Protein AF-A0AAN4Z5W0-F1 (afdb_monomer_lite)

Secondary structure (DSSP, 8-state):
--TTS-SSTHHHHHHPPP-HHHHHHHHHHHHTTHHHHHHHHHTTTSHHHHHHHHHHHHHHHHHIIIIIIHHHHHHHT--TTTSHHHHHHHHHHHHHHHHH-

Radius of gyration: 17.05 Å; chains: 1; bounding box: 40×27×46 Å

Structure (mmCIF, N/CA/C/O backbone):
data_AF-A0AAN4Z5W0-F1
#
_entry.id   AF-A0AAN4Z5W0-F1
#
loop_
_atom_site.group_PDB
_atom_site.id
_atom_site.type_symbol
_atom_site.label_atom_id
_atom_site.label_alt_id
_atom_site.label_comp_id
_atom_site.label_asym_id
_atom_site.label_entity_id
_atom_site.label_seq_id
_atom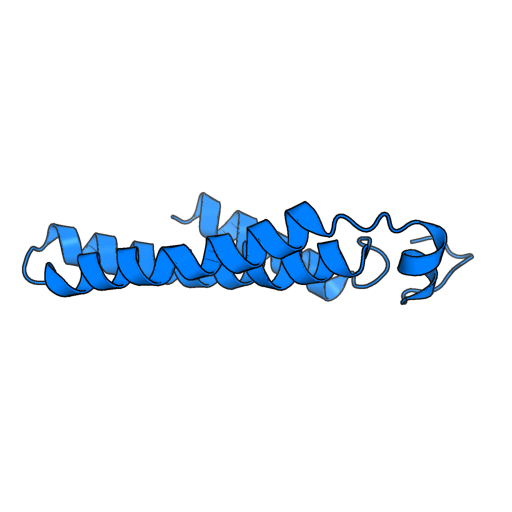_site.pdbx_PDB_ins_code
_atom_site.Cartn_x
_atom_site.Cartn_y
_atom_site.Cartn_z
_atom_site.occupancy
_atom_site.B_iso_or_equiv
_atom_site.auth_seq_id
_atom_site.auth_comp_id
_atom_site.auth_asym_id
_atom_site.auth_atom_id
_atom_site.pdbx_PDB_model_num
ATOM 1 N N . CYS A 1 1 ? 17.066 9.607 -11.902 1.00 70.44 1 CYS A N 1
ATOM 2 C CA . CYS A 1 1 ? 16.968 9.035 -13.262 1.00 70.44 1 CYS A CA 1
ATOM 3 C C . CYS A 1 1 ? 17.980 9.739 -14.151 1.00 70.44 1 CYS A C 1
ATOM 5 O O . CYS A 1 1 ? 18.236 10.915 -13.916 1.00 70.44 1 CYS A O 1
ATOM 7 N N . SER A 1 2 ? 18.630 9.020 -15.069 1.00 76.00 2 SER A N 1
ATOM 8 C CA . SER A 1 2 ? 19.710 9.578 -15.901 1.00 76.00 2 SER A CA 1
ATOM 9 C C . SER A 1 2 ? 19.158 10.440 -17.037 1.00 76.00 2 SER A C 1
ATOM 11 O O . SER A 1 2 ? 18.127 10.101 -17.605 1.00 76.00 2 SER A O 1
ATOM 13 N N . SER A 1 3 ? 19.887 11.490 -17.428 1.00 73.62 3 SER A N 1
ATOM 14 C CA . SER A 1 3 ? 19.600 12.283 -18.639 1.00 73.62 3 SER A CA 1
ATOM 15 C C . SER A 1 3 ? 19.572 11.421 -19.918 1.00 73.62 3 SER A C 1
ATOM 17 O O . SER A 1 3 ? 18.929 11.766 -20.901 1.00 73.62 3 SER A O 1
ATOM 19 N N . VAL A 1 4 ? 20.235 10.257 -19.888 1.00 77.19 4 VAL A N 1
ATOM 20 C CA . VAL A 1 4 ? 20.374 9.338 -21.030 1.00 77.19 4 VAL A CA 1
ATOM 21 C C . VAL A 1 4 ? 19.145 8.436 -21.233 1.00 77.19 4 VAL A C 1
ATOM 23 O O . VAL A 1 4 ? 18.940 7.939 -22.335 1.00 77.19 4 VAL A O 1
ATOM 26 N N . ARG A 1 5 ? 18.317 8.205 -20.203 1.00 73.50 5 ARG A N 1
ATOM 27 C CA . ARG A 1 5 ? 17.118 7.350 -20.297 1.00 73.50 5 ARG A CA 1
ATOM 28 C C . ARG A 1 5 ? 15.914 8.034 -19.637 1.00 73.50 5 ARG A C 1
ATOM 30 O O . ARG A 1 5 ? 15.958 8.252 -18.421 1.00 73.50 5 ARG A O 1
ATOM 37 N N . PRO A 1 6 ? 14.842 8.350 -20.390 1.00 78.00 6 PRO A N 1
ATOM 38 C CA . PRO A 1 6 ? 13.652 8.990 -19.836 1.00 78.00 6 PRO A CA 1
ATOM 39 C C . PRO A 1 6 ? 12.910 8.064 -18.860 1.00 78.00 6 PRO A C 1
ATOM 41 O O . PRO A 1 6 ? 13.199 6.874 -18.752 1.00 78.00 6 PRO A O 1
ATOM 44 N N . ILE A 1 7 ? 11.973 8.635 -18.107 1.00 80.69 7 ILE A N 1
ATOM 45 C CA . ILE A 1 7 ? 11.123 7.917 -17.148 1.00 80.69 7 ILE A CA 1
ATOM 46 C C . ILE A 1 7 ? 10.224 6.944 -17.923 1.00 80.69 7 ILE A C 1
ATOM 48 O O . ILE A 1 7 ? 9.597 7.351 -18.901 1.00 80.69 7 ILE A O 1
ATOM 52 N N . GLY A 1 8 ? 10.145 5.683 -17.491 1.00 79.00 8 GLY A N 1
ATOM 53 C CA . GLY A 1 8 ? 9.297 4.677 -18.137 1.00 79.00 8 GLY A CA 1
ATOM 54 C C . GLY A 1 8 ? 9.757 3.235 -17.921 1.00 79.00 8 GLY A C 1
ATOM 55 O O . GLY A 1 8 ? 10.729 2.977 -17.209 1.00 79.00 8 GLY A O 1
ATOM 56 N N . ALA A 1 9 ? 9.065 2.298 -18.577 1.00 77.88 9 ALA A N 1
ATOM 57 C CA . ALA A 1 9 ? 9.282 0.850 -18.458 1.00 77.88 9 ALA A CA 1
ATOM 58 C C . ALA A 1 9 ? 10.689 0.384 -18.889 1.00 77.88 9 ALA A C 1
ATOM 60 O O . ALA A 1 9 ? 11.149 -0.674 -18.473 1.00 77.88 9 ALA A O 1
ATOM 61 N N . GLU A 1 10 ? 11.408 1.206 -19.658 1.00 78.81 10 GLU A N 1
ATOM 62 C CA . GLU A 1 10 ? 12.814 1.018 -20.047 1.00 78.81 10 GLU A CA 1
ATOM 63 C C . GLU A 1 10 ? 13.722 0.716 -18.837 1.00 78.81 10 GLU A C 1
ATOM 65 O O . GLU A 1 10 ? 14.651 -0.090 -18.918 1.00 78.81 10 GLU A O 1
ATOM 70 N N . TRP A 1 11 ? 13.451 1.357 -17.693 1.00 78.25 11 TRP A N 1
ATOM 71 C CA . TRP A 1 11 ? 14.202 1.153 -16.452 1.00 78.25 11 TRP A CA 1
ATOM 72 C C . TRP A 1 11 ? 13.881 -0.180 -15.781 1.00 78.25 11 TRP A C 1
ATOM 74 O O . TRP A 1 11 ? 14.776 -0.809 -15.214 1.00 78.25 11 TRP A O 1
ATOM 84 N N . THR A 1 12 ? 12.633 -0.632 -15.888 1.00 78.69 12 THR A N 1
ATOM 85 C CA . THR A 1 12 ? 12.208 -1.946 -15.404 1.00 78.69 12 THR A CA 1
ATOM 86 C C . THR A 1 12 ? 12.962 -3.042 -16.157 1.00 78.69 12 THR A C 1
ATOM 88 O O . THR A 1 12 ? 13.575 -3.900 -15.536 1.00 78.69 12 THR A O 1
ATOM 91 N N . THR A 1 13 ? 13.045 -2.962 -17.486 1.00 77.00 13 THR A N 1
ATOM 92 C CA . THR A 1 13 ? 13.733 -3.982 -18.298 1.00 77.00 13 THR A CA 1
ATOM 93 C C . THR A 1 13 ? 15.256 -3.948 -18.145 1.00 77.00 13 THR A C 1
ATOM 95 O O . THR A 1 13 ? 15.912 -4.982 -18.228 1.00 77.00 13 THR A O 1
ATOM 98 N N . ALA A 1 14 ? 15.844 -2.765 -17.942 1.00 76.19 14 ALA A N 1
ATOM 99 C CA . ALA A 1 14 ? 17.298 -2.610 -17.875 1.00 76.19 14 ALA A CA 1
ATOM 100 C C . ALA A 1 14 ? 17.904 -2.893 -16.490 1.00 76.19 14 ALA A C 1
ATOM 102 O O . ALA A 1 14 ? 19.093 -3.198 -16.408 1.00 76.19 14 ALA A O 1
ATOM 103 N N . THR A 1 15 ? 17.137 -2.708 -15.411 1.00 78.44 15 THR A N 1
ATOM 104 C CA . THR A 1 15 ? 17.650 -2.756 -14.026 1.00 78.44 15 THR A CA 1
ATOM 105 C C . THR A 1 15 ? 16.724 -3.442 -13.023 1.00 78.44 15 THR A C 1
ATOM 107 O O . THR A 1 15 ? 17.110 -3.594 -11.868 1.00 78.44 15 THR A O 1
ATOM 110 N N . GLY A 1 16 ? 15.512 -3.824 -13.425 1.00 75.62 16 GLY A N 1
ATOM 111 C CA . GLY A 1 16 ? 14.547 -4.462 -12.541 1.00 75.62 16 GLY A CA 1
ATOM 112 C C . GLY A 1 16 ? 14.885 -5.924 -12.282 1.00 75.62 16 GLY A C 1
ATOM 113 O O . GLY A 1 16 ? 14.983 -6.714 -13.218 1.00 75.62 16 GLY A O 1
ATOM 114 N N . GLU A 1 17 ? 15.010 -6.295 -11.008 1.00 78.62 17 GLU A N 1
ATOM 115 C CA . GLU A 1 17 ? 14.944 -7.695 -10.589 1.00 78.62 17 GLU A CA 1
ATOM 116 C C . GLU A 1 17 ? 13.527 -8.028 -10.126 1.00 78.62 17 GLU A C 1
ATOM 118 O O . GLU A 1 17 ? 12.945 -7.350 -9.276 1.00 78.62 17 GLU A O 1
ATOM 123 N N . GLN A 1 18 ? 12.959 -9.084 -10.709 1.00 80.31 18 GLN A N 1
ATOM 124 C CA . GLN A 1 18 ? 11.616 -9.536 -10.377 1.00 80.31 18 GLN A CA 1
ATOM 125 C C . GLN A 1 18 ? 11.652 -10.419 -9.134 1.00 80.31 18 GLN A C 1
ATOM 127 O O . GLN A 1 18 ? 12.187 -11.529 -9.143 1.00 80.31 18 GLN A O 1
ATOM 132 N N . HIS A 1 19 ? 11.000 -9.964 -8.070 1.00 80.75 19 HIS A N 1
ATOM 133 C CA . HIS A 1 19 ? 10.888 -10.714 -6.824 1.00 80.75 19 HIS A CA 1
ATOM 134 C C . HIS A 1 19 ? 9.469 -11.262 -6.664 1.00 80.75 19 HIS A C 1
ATOM 136 O O . HIS A 1 19 ? 8.698 -10.847 -5.800 1.00 80.75 19 HIS A O 1
ATOM 142 N N . LEU A 1 20 ? 9.142 -12.241 -7.510 1.00 82.69 20 LEU A N 1
ATOM 143 C CA . LEU A 1 20 ? 7.805 -12.834 -7.637 1.00 82.69 20 LEU A CA 1
ATOM 144 C C . LEU A 1 20 ? 7.278 -13.407 -6.313 1.00 82.69 20 LEU A C 1
ATOM 146 O O . LEU A 1 20 ? 6.147 -13.123 -5.928 1.00 82.69 20 LEU A O 1
ATOM 150 N N . ILE A 1 21 ? 8.100 -14.180 -5.592 1.00 85.56 21 ILE A N 1
ATOM 151 C CA . ILE A 1 21 ? 7.699 -14.824 -4.328 1.00 85.56 21 ILE A CA 1
ATOM 152 C C . ILE A 1 21 ? 7.301 -13.769 -3.294 1.00 85.56 21 ILE A C 1
ATOM 154 O O . ILE A 1 21 ? 6.247 -13.878 -2.671 1.00 85.56 21 ILE A O 1
ATOM 158 N N . TYR A 1 22 ? 8.128 -12.734 -3.146 1.00 83.56 22 TYR A N 1
ATOM 159 C CA . TYR A 1 22 ? 7.869 -11.645 -2.215 1.00 83.56 22 TYR A CA 1
ATOM 160 C C . TYR A 1 22 ? 6.644 -10.831 -2.639 1.00 83.56 22 TYR A C 1
ATOM 162 O O . TYR A 1 22 ? 5.801 -10.548 -1.798 1.00 83.56 22 TYR A O 1
ATOM 170 N N . GLY A 1 23 ? 6.478 -10.547 -3.934 1.00 84.25 23 GLY A N 1
ATOM 171 C CA . GLY A 1 23 ? 5.315 -9.824 -4.450 1.00 84.25 23 GLY A CA 1
ATOM 172 C C . GLY A 1 23 ? 3.992 -10.550 -4.185 1.00 84.25 23 GLY A C 1
ATOM 173 O O . GLY A 1 23 ? 3.058 -9.960 -3.642 1.00 84.25 23 GLY A O 1
ATOM 174 N N . TYR A 1 24 ? 3.921 -11.854 -4.476 1.00 85.25 24 TYR A N 1
ATOM 175 C CA . TYR A 1 24 ? 2.737 -12.656 -4.153 1.00 85.25 24 TYR A CA 1
ATOM 176 C C . TYR A 1 24 ? 2.513 -12.765 -2.642 1.00 85.25 24 TYR A C 1
ATOM 178 O O . TYR A 1 24 ? 1.384 -12.587 -2.184 1.00 85.25 24 TYR A O 1
ATOM 186 N N . ALA A 1 25 ? 3.564 -13.008 -1.854 1.00 85.88 25 ALA A N 1
ATOM 187 C CA . ALA A 1 25 ? 3.455 -13.073 -0.398 1.00 85.88 25 ALA A CA 1
ATOM 188 C C . ALA A 1 25 ? 2.921 -11.761 0.200 1.00 85.88 25 ALA A C 1
ATOM 190 O O . ALA A 1 25 ? 2.088 -11.803 1.104 1.00 85.88 25 ALA A O 1
ATOM 191 N N . SER A 1 26 ? 3.328 -10.606 -0.333 1.00 84.50 26 SER A N 1
ATOM 192 C CA . SER A 1 26 ? 2.808 -9.302 0.081 1.00 84.50 26 SER A CA 1
ATOM 193 C C . SER A 1 26 ? 1.316 -9.148 -0.235 1.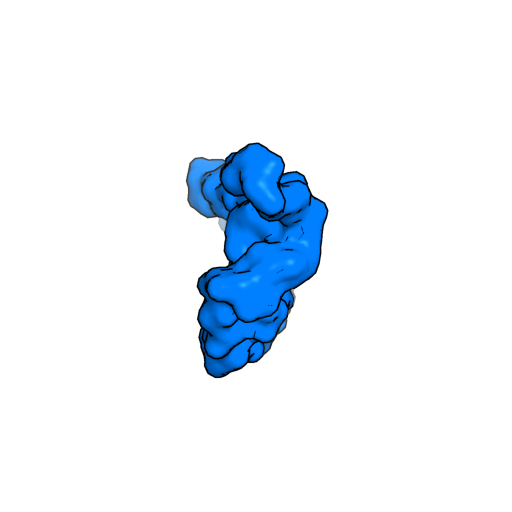00 84.50 26 SER A C 1
ATOM 195 O O . SER A 1 26 ? 0.539 -8.741 0.628 1.00 84.50 26 SER A O 1
ATOM 197 N N . ILE A 1 27 ? 0.873 -9.543 -1.429 1.00 83.75 27 ILE A N 1
ATOM 198 C CA . ILE A 1 27 ? -0.546 -9.452 -1.812 1.00 83.75 27 ILE A CA 1
ATOM 199 C C . ILE A 1 27 ? -1.417 -10.365 -0.933 1.00 83.75 27 ILE A C 1
ATOM 201 O O . ILE A 1 27 ? -2.439 -9.927 -0.400 1.00 83.75 27 ILE A O 1
ATOM 205 N N . PHE A 1 28 ? -1.006 -11.620 -0.732 1.00 84.56 28 PHE A N 1
ATOM 206 C CA . PHE A 1 28 ? -1.745 -12.568 0.110 1.00 84.56 28 PHE A CA 1
ATOM 207 C C . PHE A 1 28 ? -1.698 -12.199 1.599 1.00 84.56 28 PHE A C 1
ATOM 209 O O . PHE A 1 28 ? -2.705 -12.338 2.294 1.00 84.56 28 PHE A O 1
ATOM 216 N N . GLY A 1 29 ? -0.567 -11.683 2.084 1.00 80.62 29 GLY A N 1
ATOM 217 C CA . GLY A 1 29 ? -0.412 -11.215 3.461 1.00 80.62 29 GLY A CA 1
ATOM 218 C C . GLY A 1 29 ? -1.347 -10.053 3.797 1.00 80.62 29 GLY A C 1
ATOM 219 O O . GLY A 1 29 ? -1.966 -10.058 4.859 1.00 80.62 29 GLY A O 1
ATOM 220 N N . GLY A 1 30 ? -1.540 -9.107 2.870 1.00 81.31 30 GLY A N 1
ATOM 221 C CA . GLY A 1 30 ? 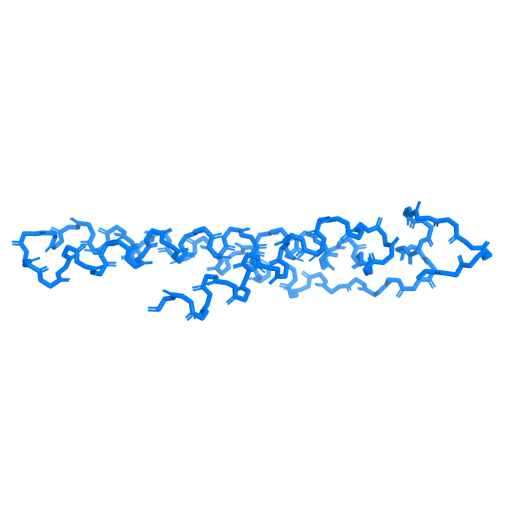-2.469 -7.991 3.070 1.00 81.31 30 GLY A CA 1
ATOM 222 C C . GLY A 1 30 ? -3.933 -8.427 3.214 1.00 81.31 30 GLY A C 1
ATOM 223 O O . GLY A 1 30 ? -4.675 -7.871 4.023 1.00 81.31 30 GLY A O 1
ATOM 224 N N . LEU A 1 31 ? -4.351 -9.474 2.496 1.00 79.62 31 LEU A N 1
ATOM 225 C CA . LEU A 1 31 ? -5.712 -10.026 2.582 1.00 79.62 31 LEU A CA 1
ATOM 226 C C . LEU A 1 31 ? -5.993 -10.709 3.928 1.00 79.62 31 LEU A C 1
ATOM 228 O O . LEU A 1 31 ? -7.130 -10.693 4.403 1.00 79.62 31 LEU A O 1
ATOM 232 N N . ALA A 1 32 ? -4.964 -11.260 4.574 1.00 81.12 32 ALA A N 1
ATOM 233 C CA . ALA A 1 32 ? -5.085 -11.880 5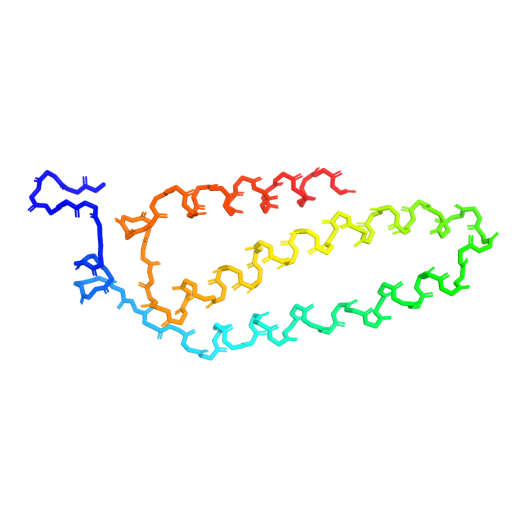.891 1.00 81.12 32 ALA A CA 1
ATOM 234 C C . ALA A 1 32 ? -5.418 -10.873 7.009 1.00 81.12 32 ALA A C 1
ATOM 236 O O . ALA A 1 32 ? -5.797 -11.286 8.103 1.00 81.12 32 ALA A O 1
ATOM 237 N N . TYR A 1 33 ? -5.345 -9.565 6.745 1.00 82.56 33 TYR A N 1
ATOM 238 C CA . TYR A 1 33 ? -5.726 -8.529 7.708 1.00 82.56 33 TYR A CA 1
ATOM 239 C C . TYR A 1 33 ? -7.249 -8.329 7.818 1.00 82.56 33 TYR A C 1
ATOM 241 O O . TYR A 1 33 ? -7.756 -7.918 8.861 1.00 82.56 33 TYR A O 1
ATOM 249 N N . ILE A 1 34 ? -8.012 -8.678 6.775 1.00 82.75 34 ILE A N 1
ATOM 250 C CA . ILE A 1 34 ? -9.482 -8.571 6.745 1.00 82.75 34 ILE A CA 1
ATOM 251 C C . ILE A 1 34 ? -10.157 -9.266 7.950 1.00 82.75 34 ILE A C 1
ATOM 253 O O . ILE A 1 34 ? -10.988 -8.626 8.606 1.00 82.75 34 ILE A O 1
ATOM 257 N N . PRO A 1 35 ? -9.826 -10.527 8.309 1.00 85.38 35 PRO A N 1
ATOM 258 C CA . PRO A 1 35 ? -10.417 -11.173 9.482 1.00 85.38 35 PRO A CA 1
ATOM 259 C C . PRO A 1 35 ? -10.068 -10.479 10.809 1.00 85.38 35 PRO A C 1
ATOM 261 O O . PRO A 1 35 ? -10.900 -10.478 11.716 1.00 85.38 35 PRO A O 1
ATOM 264 N N . CYS A 1 36 ? -8.899 -9.838 10.927 1.00 83.12 36 CYS A N 1
ATOM 265 C CA . CYS A 1 36 ? -8.514 -9.092 12.132 1.00 83.12 36 CYS A CA 1
ATOM 266 C C . CYS A 1 36 ? -9.425 -7.879 12.356 1.00 83.12 36 CYS A C 1
ATOM 268 O O . CYS A 1 36 ? -9.931 -7.662 13.459 1.00 83.12 36 CYS A O 1
ATOM 270 N N . VAL A 1 37 ? -9.711 -7.126 11.292 1.00 85.19 37 VAL A N 1
ATOM 271 C CA . VAL A 1 37 ? -10.626 -5.975 11.347 1.00 85.19 37 VAL A CA 1
ATOM 272 C C . VAL A 1 37 ? -12.045 -6.428 11.669 1.00 85.19 37 VAL A C 1
ATOM 274 O O . VAL A 1 37 ? -12.733 -5.801 12.476 1.00 85.19 37 VAL A O 1
ATOM 277 N N . TYR A 1 38 ? -12.477 -7.548 11.083 1.00 88.75 38 TYR A N 1
ATOM 278 C CA . TYR A 1 38 ? -13.787 -8.128 11.362 1.00 88.75 38 TYR A CA 1
ATOM 279 C C . TYR A 1 38 ? -13.945 -8.522 12.839 1.00 88.75 38 TYR A C 1
ATOM 281 O O . TYR A 1 38 ? -14.971 -8.220 13.452 1.00 88.75 38 TYR A O 1
ATOM 289 N N . ALA A 1 39 ? -12.915 -9.120 13.443 1.00 86.81 39 ALA A N 1
ATOM 290 C CA . ALA A 1 39 ? -12.911 -9.448 14.868 1.00 86.81 39 ALA A CA 1
ATOM 291 C C . ALA A 1 39 ? -13.014 -8.189 15.751 1.00 86.81 39 ALA A C 1
ATOM 293 O O . ALA A 1 39 ? -13.844 -8.141 16.661 1.00 86.81 39 ALA A O 1
ATOM 294 N N . CYS A 1 40 ? -12.253 -7.134 15.438 1.00 84.56 40 CYS A N 1
ATOM 295 C CA . CYS A 1 40 ? -12.354 -5.841 16.126 1.00 84.56 40 CYS A CA 1
ATOM 296 C C . CYS A 1 40 ? -13.739 -5.194 15.978 1.00 84.56 40 CYS A C 1
ATOM 298 O O . CYS A 1 40 ? -14.247 -4.578 16.918 1.00 84.56 40 CYS A O 1
ATOM 300 N N . PHE A 1 41 ? -14.379 -5.348 14.817 1.00 84.56 41 PHE A N 1
ATOM 301 C CA . PHE A 1 41 ? -15.721 -4.822 14.573 1.00 84.56 41 PHE A CA 1
ATOM 302 C C . PHE A 1 41 ? -16.786 -5.513 15.429 1.00 84.56 41 PHE A C 1
ATOM 304 O O . PHE A 1 41 ? -17.733 -4.863 15.885 1.00 84.56 41 PHE A O 1
ATOM 311 N N . LEU A 1 42 ? -16.623 -6.809 15.694 1.00 87.19 42 LEU A N 1
ATOM 312 C CA . LEU A 1 42 ? -17.559 -7.578 16.509 1.00 87.19 42 LEU A CA 1
ATOM 313 C C . LEU A 1 42 ? -17.580 -7.099 17.973 1.00 87.19 42 LEU A C 1
ATOM 315 O O . LEU A 1 42 ? -18.653 -6.977 18.569 1.00 87.19 42 LEU A O 1
ATOM 319 N N . GLU A 1 43 ? -16.422 -6.730 18.523 1.00 85.75 43 GLU A N 1
ATOM 320 C CA . GLU A 1 43 ? -16.261 -6.308 19.926 1.00 85.75 43 GLU A CA 1
ATOM 321 C C . GLU A 1 43 ? -16.396 -4.779 20.133 1.00 85.75 43 GLU A C 1
ATOM 323 O O . GLU A 1 43 ? -16.141 -4.238 21.213 1.00 85.75 43 GLU A O 1
ATOM 328 N N . ARG A 1 44 ? -16.902 -4.047 19.128 1.00 81.81 44 ARG A N 1
ATOM 329 C CA . ARG A 1 44 ? -17.060 -2.572 19.125 1.00 81.81 44 ARG A CA 1
ATOM 330 C C . ARG A 1 44 ? 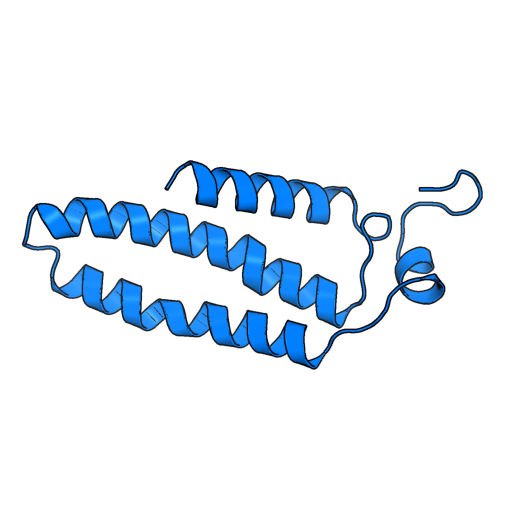-17.841 -1.965 20.300 1.00 81.81 44 ARG A C 1
ATOM 332 O O . ARG A 1 44 ? -17.869 -0.745 20.452 1.00 81.81 44 ARG A O 1
ATOM 339 N N . ARG A 1 45 ? -18.535 -2.782 21.103 1.00 81.19 45 ARG A N 1
ATOM 340 C CA . ARG A 1 45 ? -19.318 -2.321 22.264 1.00 81.19 45 ARG A CA 1
ATOM 341 C C . ARG A 1 45 ? -18.439 -1.819 23.410 1.00 81.19 45 ARG A C 1
ATOM 343 O O . ARG A 1 45 ? -18.924 -1.069 24.253 1.00 81.19 45 ARG A O 1
ATOM 350 N N . LYS A 1 46 ? -17.167 -2.218 23.466 1.00 86.62 46 LYS A N 1
ATOM 351 C CA . LYS A 1 46 ? -16.213 -1.738 24.473 1.00 86.62 46 LYS A CA 1
ATOM 352 C C . LYS A 1 46 ? -15.567 -0.432 24.003 1.00 86.62 46 LYS A C 1
ATOM 354 O O . LYS A 1 46 ? -15.173 -0.311 22.847 1.00 86.62 46 LYS A O 1
ATOM 359 N N . ALA A 1 47 ? -15.398 0.534 24.908 1.00 83.56 47 ALA A N 1
ATOM 360 C CA . ALA A 1 47 ? -14.801 1.833 24.576 1.00 83.56 47 ALA A CA 1
ATOM 361 C C . ALA A 1 47 ? -13.373 1.714 24.002 1.00 83.56 47 ALA A C 1
ATOM 363 O O . ALA A 1 47 ? -13.033 2.441 23.074 1.00 83.56 47 ALA A O 1
ATOM 364 N N . CYS A 1 48 ? -12.580 0.752 24.486 1.00 82.69 48 CYS A N 1
ATOM 365 C CA . CYS A 1 48 ? -11.231 0.475 23.978 1.00 82.69 48 CYS A CA 1
ATOM 366 C C . CYS A 1 48 ? -11.244 0.021 22.503 1.00 82.69 48 CYS A C 1
ATOM 368 O O . CYS A 1 48 ? -10.483 0.527 21.680 1.00 82.69 48 CYS A O 1
ATOM 370 N N . TYR A 1 49 ? -12.202 -0.838 22.133 1.00 83.94 49 TYR A N 1
ATOM 371 C CA . TYR A 1 49 ? -12.345 -1.331 20.760 1.00 83.94 49 TYR A CA 1
ATOM 372 C C . TYR A 1 49 ? -12.773 -0.246 19.762 1.00 83.94 49 TYR A C 1
ATOM 374 O O . TYR A 1 49 ? -12.523 -0.386 18.569 1.00 83.94 49 TYR A O 1
ATOM 382 N N . ARG A 1 50 ? -13.367 0.870 20.216 1.00 81.25 50 ARG A N 1
ATOM 383 C CA . ARG A 1 50 ? -13.672 2.008 19.328 1.00 81.25 50 ARG A CA 1
ATOM 384 C C . ARG A 1 50 ? -12.410 2.699 18.817 1.00 81.25 50 ARG A C 1
ATOM 386 O O . ARG A 1 50 ? -12.393 3.108 17.663 1.00 81.25 50 ARG A O 1
ATOM 393 N N . ILE A 1 51 ? -11.382 2.834 19.656 1.00 87.25 51 ILE A N 1
ATOM 394 C CA . ILE A 1 51 ? -10.096 3.428 19.256 1.00 87.25 51 ILE A CA 1
ATOM 395 C C . ILE A 1 51 ? -9.324 2.430 18.388 1.00 87.25 51 ILE A C 1
ATOM 397 O O . ILE A 1 51 ? -8.821 2.802 17.332 1.00 87.25 51 ILE A O 1
ATOM 401 N N . MET A 1 52 ? -9.327 1.147 18.768 1.00 86.69 52 MET A N 1
ATOM 402 C CA . MET A 1 52 ? -8.713 0.083 17.965 1.00 86.69 52 MET A CA 1
ATOM 403 C C . MET A 1 52 ? -9.330 -0.029 16.566 1.00 86.69 52 MET A C 1
ATOM 405 O O . MET A 1 52 ? -8.605 -0.251 15.610 1.00 86.69 52 MET A O 1
ATOM 409 N N . LEU A 1 53 ? -10.639 0.197 16.409 1.00 85.94 53 LEU A N 1
ATOM 410 C CA . LEU A 1 53 ? -11.284 0.225 15.091 1.00 85.94 53 LEU A CA 1
ATOM 411 C C . LEU A 1 53 ? -10.799 1.368 14.192 1.00 85.94 53 LEU A C 1
ATOM 413 O O . LEU A 1 53 ? -10.648 1.166 12.989 1.00 85.94 53 LEU A O 1
ATOM 417 N N . TRP A 1 54 ? -10.560 2.555 14.756 1.00 86.06 54 TRP A N 1
ATOM 418 C CA . TRP A 1 54 ? -9.984 3.673 14.002 1.00 86.06 54 TRP A CA 1
ATOM 419 C C . TRP A 1 54 ? -8.564 3.361 13.547 1.00 86.06 54 TRP A C 1
ATOM 421 O O . TRP A 1 54 ? -8.232 3.589 12.385 1.00 86.06 54 TRP A O 1
ATOM 431 N N . LEU A 1 55 ? -7.766 2.775 14.438 1.00 87.62 55 LEU A N 1
ATOM 432 C CA . LEU A 1 55 ? -6.414 2.330 14.126 1.00 87.62 55 LEU A CA 1
ATOM 433 C C . LEU A 1 55 ? -6.418 1.263 13.022 1.00 87.62 55 LEU A C 1
ATOM 435 O O . LEU A 1 55 ? -5.713 1.399 12.029 1.00 87.62 55 LEU A O 1
ATOM 439 N N . SER A 1 56 ? -7.299 0.264 13.126 1.00 87.00 56 SER A N 1
ATOM 440 C CA . SER A 1 56 ? -7.469 -0.777 12.107 1.00 87.00 56 SER A CA 1
ATOM 441 C C . SER A 1 56 ? -7.861 -0.224 10.733 1.00 87.00 56 SER A C 1
ATOM 443 O O . SER A 1 56 ? -7.490 -0.800 9.715 1.00 87.00 56 SER A O 1
ATOM 445 N N . PHE A 1 57 ? -8.606 0.882 10.668 1.00 84.44 57 PHE A N 1
ATOM 446 C CA . PHE A 1 57 ? -8.948 1.521 9.395 1.00 84.44 57 PHE A CA 1
ATOM 447 C C . PHE A 1 57 ? -7.735 2.203 8.745 1.00 84.44 57 PHE A C 1
ATOM 449 O O . PHE A 1 57 ? -7.535 2.077 7.537 1.00 84.44 57 PHE A O 1
ATOM 456 N N . ILE A 1 58 ? -6.909 2.885 9.545 1.00 87.75 58 ILE A N 1
ATOM 457 C CA . ILE A 1 58 ? -5.645 3.482 9.088 1.00 87.75 58 ILE A CA 1
ATOM 458 C C . ILE A 1 58 ? -4.699 2.383 8.586 1.00 87.75 58 ILE A C 1
ATOM 460 O O . ILE A 1 58 ? -4.117 2.521 7.510 1.00 87.75 58 ILE A O 1
ATOM 464 N N . ASP A 1 59 ? -4.633 1.259 9.296 1.00 87.06 59 ASP A N 1
ATOM 465 C CA . ASP A 1 59 ? -3.842 0.091 8.903 1.00 87.06 59 ASP A CA 1
ATOM 466 C C . ASP A 1 59 ? -4.306 -0.529 7.580 1.00 87.06 59 ASP A C 1
ATOM 468 O O . ASP A 1 59 ? -3.476 -0.908 6.759 1.00 87.06 59 ASP A O 1
ATOM 472 N N . ILE A 1 60 ? -5.616 -0.610 7.312 1.00 86.44 60 ILE A N 1
ATOM 473 C CA . ILE A 1 60 ? -6.113 -1.104 6.013 1.00 86.44 60 ILE A CA 1
ATOM 474 C C . ILE A 1 60 ? -5.591 -0.230 4.868 1.00 86.44 60 ILE A C 1
ATOM 476 O O . ILE A 1 60 ? -5.183 -0.753 3.830 1.00 86.44 60 ILE A O 1
ATOM 480 N N . ILE A 1 61 ? -5.591 1.093 5.050 1.00 85.44 61 ILE A N 1
ATOM 481 C CA . ILE A 1 61 ? -5.079 2.039 4.051 1.00 85.44 61 ILE A CA 1
ATOM 482 C C . ILE A 1 61 ? -3.566 1.852 3.883 1.00 85.44 61 ILE A C 1
ATOM 484 O O . ILE A 1 61 ? -3.075 1.783 2.753 1.00 85.44 61 ILE A O 1
ATOM 488 N N . ALA A 1 62 ? -2.840 1.701 4.992 1.00 86.38 62 ALA A N 1
ATOM 489 C CA . ALA A 1 62 ? -1.405 1.436 4.997 1.00 86.38 62 ALA A CA 1
ATOM 490 C C . ALA A 1 62 ? -1.065 0.147 4.236 1.00 86.38 62 ALA A C 1
ATOM 492 O O . ALA A 1 62 ? -0.232 0.151 3.330 1.00 86.38 62 ALA A O 1
ATOM 493 N N . ILE A 1 63 ? -1.753 -0.951 4.551 1.00 87.56 63 ILE A N 1
ATOM 494 C CA . ILE A 1 63 ? -1.562 -2.265 3.933 1.00 87.56 63 ILE A CA 1
ATOM 495 C C . ILE A 1 63 ? -1.926 -2.222 2.448 1.00 87.56 63 ILE A C 1
ATOM 497 O O . ILE A 1 63 ? -1.183 -2.749 1.621 1.00 87.56 63 ILE A O 1
ATOM 501 N N . ALA A 1 64 ? -3.014 -1.551 2.067 1.00 85.06 64 ALA A N 1
ATOM 502 C CA . ALA A 1 64 ? -3.380 -1.412 0.661 1.00 85.06 64 ALA A CA 1
ATOM 503 C C . ALA A 1 64 ? -2.272 -0.714 -0.147 1.00 85.06 64 ALA A C 1
ATOM 505 O O . ALA A 1 64 ? -1.912 -1.169 -1.232 1.00 85.06 64 ALA A O 1
ATOM 506 N N . CYS A 1 65 ? -1.665 0.346 0.384 1.00 84.12 65 CYS A N 1
ATOM 507 C CA . CYS A 1 65 ? -0.583 1.034 -0.315 1.00 84.12 65 CYS A CA 1
ATOM 508 C C . CYS A 1 65 ? 0.747 0.265 -0.264 1.00 84.12 65 CYS A C 1
ATOM 510 O O . CYS A 1 65 ? 1.416 0.124 -1.285 1.00 84.12 65 CYS A O 1
ATOM 512 N N . VAL A 1 66 ? 1.138 -0.255 0.898 1.00 84.31 66 VAL A N 1
ATOM 513 C CA . VAL A 1 66 ? 2.482 -0.815 1.121 1.00 84.31 66 VAL A CA 1
ATOM 514 C C . VAL A 1 66 ? 2.580 -2.293 0.769 1.00 84.31 66 VAL A C 1
ATOM 516 O O . VAL A 1 66 ? 3.664 -2.753 0.453 1.00 84.31 66 VAL A O 1
ATOM 519 N N . TRP A 1 67 ? 1.493 -3.058 0.806 1.00 84.75 67 TRP A N 1
ATOM 520 C CA . TRP A 1 67 ? 1.535 -4.496 0.522 1.00 84.75 67 TRP A CA 1
ATOM 521 C C . TRP A 1 67 ? 0.970 -4.822 -0.857 1.00 84.75 67 TRP A C 1
ATOM 523 O O . TRP A 1 67 ? 1.557 -5.628 -1.576 1.00 84.75 67 TRP A O 1
ATOM 533 N N . ILE A 1 68 ? -0.121 -4.165 -1.269 1.00 83.56 68 ILE A N 1
ATOM 534 C CA . ILE A 1 68 ? -0.733 -4.421 -2.580 1.00 83.56 68 ILE A CA 1
ATOM 535 C C . ILE A 1 68 ? 0.027 -3.668 -3.675 1.00 83.56 68 ILE A C 1
ATOM 537 O O . ILE A 1 68 ? 0.577 -4.302 -4.571 1.00 83.56 68 ILE A O 1
ATOM 541 N N . ILE A 1 69 ? 0.115 -2.333 -3.601 1.00 85.81 69 ILE A N 1
ATOM 542 C CA . ILE A 1 69 ? 0.758 -1.538 -4.667 1.00 85.81 69 ILE A CA 1
ATOM 543 C C . ILE A 1 69 ? 2.255 -1.852 -4.752 1.00 85.81 69 ILE A C 1
ATOM 545 O O . ILE A 1 69 ? 2.772 -2.089 -5.842 1.00 85.81 69 ILE A O 1
ATOM 549 N N . PHE A 1 70 ? 2.949 -1.919 -3.615 1.00 86.25 70 PHE A N 1
ATOM 550 C CA . PHE A 1 70 ? 4.355 -2.327 -3.599 1.00 86.25 70 PHE A CA 1
ATOM 551 C C . PHE A 1 70 ? 4.547 -3.767 -4.090 1.00 86.25 70 PHE A C 1
ATOM 553 O O . PHE A 1 70 ? 5.482 -4.021 -4.839 1.00 86.25 70 PHE A O 1
ATOM 560 N N . GLY A 1 71 ? 3.654 -4.695 -3.722 1.00 84.81 71 GLY A N 1
ATOM 561 C CA . GLY A 1 71 ? 3.690 -6.077 -4.201 1.00 84.81 71 GLY A CA 1
ATOM 562 C C . GLY A 1 71 ? 3.585 -6.163 -5.725 1.00 84.81 71 GLY A C 1
ATOM 563 O O . GLY A 1 71 ? 4.359 -6.887 -6.347 1.00 84.81 71 GLY A O 1
ATOM 564 N N . P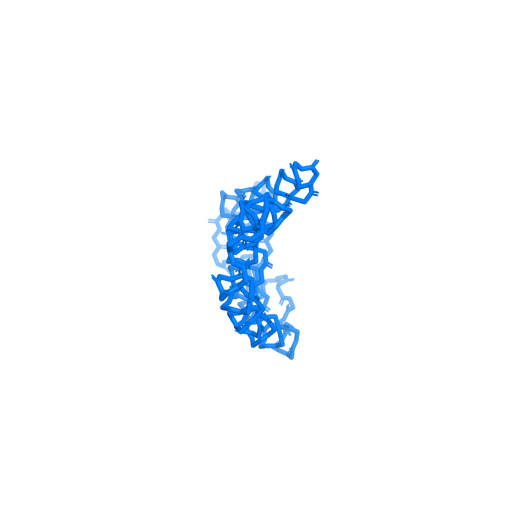HE A 1 72 ? 2.705 -5.363 -6.338 1.00 84.50 72 PHE A N 1
ATOM 565 C CA . PHE A 1 72 ? 2.630 -5.233 -7.797 1.00 84.50 72 PHE A CA 1
ATOM 566 C C . PHE A 1 72 ? 3.916 -4.660 -8.400 1.00 84.50 72 PHE A C 1
ATOM 568 O O . PHE A 1 72 ? 4.436 -5.242 -9.351 1.00 84.50 72 PHE A O 1
ATOM 575 N N . LEU A 1 73 ? 4.473 -3.590 -7.820 1.00 85.38 73 LEU A N 1
ATOM 576 C CA . LEU A 1 73 ? 5.766 -3.043 -8.257 1.00 85.38 73 LEU A CA 1
ATOM 577 C C . LEU A 1 73 ? 6.885 -4.095 -8.169 1.00 85.38 73 LEU A C 1
ATOM 579 O O . LEU A 1 73 ? 7.759 -4.133 -9.032 1.00 85.38 73 LEU A O 1
ATOM 583 N N . LEU A 1 74 ? 6.846 -4.971 -7.163 1.00 84.94 74 LEU A N 1
ATOM 584 C CA . LEU A 1 74 ? 7.834 -6.030 -6.957 1.00 84.94 74 LEU A CA 1
ATOM 585 C C . LEU A 1 74 ? 7.728 -7.169 -7.983 1.00 84.94 74 LEU A C 1
ATOM 587 O O . LEU A 1 74 ? 8.746 -7.735 -8.382 1.00 84.94 74 LEU A O 1
ATOM 591 N N . ILE A 1 75 ? 6.504 -7.504 -8.406 1.00 84.94 75 ILE A N 1
ATOM 592 C CA . ILE A 1 75 ? 6.240 -8.468 -9.488 1.00 84.94 75 ILE A CA 1
ATOM 593 C C . ILE A 1 75 ? 6.717 -7.894 -10.823 1.00 84.94 75 ILE A C 1
ATOM 595 O O . ILE A 1 75 ? 7.324 -8.600 -11.626 1.00 84.94 75 ILE A O 1
ATOM 599 N N . GLU A 1 76 ? 6.466 -6.606 -11.048 1.00 83.31 76 GLU A N 1
ATOM 600 C CA . GLU A 1 76 ? 6.927 -5.904 -12.242 1.00 83.31 76 GLU A CA 1
ATOM 601 C C . GLU A 1 76 ? 8.459 -5.748 -12.258 1.00 83.31 76 GLU A C 1
ATOM 603 O O . GLU A 1 76 ? 9.056 -5.703 -13.328 1.00 83.31 76 GLU A O 1
ATOM 608 N N . GLY A 1 77 ? 9.109 -5.722 -11.088 1.00 82.31 77 GLY A N 1
ATOM 609 C CA . GLY A 1 77 ? 10.525 -5.361 -10.954 1.00 82.31 77 GLY A CA 1
ATOM 610 C C . GLY A 1 77 ? 10.746 -3.854 -11.126 1.00 82.31 77 GLY A C 1
ATOM 611 O O . GLY A 1 77 ? 11.818 -3.409 -11.536 1.00 82.31 77 GLY A O 1
ATOM 612 N N . ALA A 1 78 ? 9.710 -3.051 -10.877 1.00 82.19 78 ALA A N 1
ATOM 613 C CA . ALA A 1 78 ? 9.730 -1.616 -11.095 1.00 82.19 78 ALA A CA 1
ATOM 614 C C . ALA A 1 78 ? 10.672 -0.922 -10.103 1.00 82.19 78 ALA A C 1
ATOM 616 O O . ALA A 1 78 ? 10.536 -1.024 -8.884 1.00 82.19 78 ALA A O 1
ATOM 617 N N . VAL A 1 79 ? 11.615 -0.155 -10.646 1.00 82.00 79 VAL A N 1
ATOM 618 C CA . VAL A 1 79 ? 12.514 0.710 -9.875 1.00 82.00 79 VAL A CA 1
ATOM 619 C C . VAL A 1 79 ? 11.898 2.103 -9.717 1.00 82.00 79 VAL A C 1
ATOM 621 O O . VAL A 1 79 ? 10.980 2.475 -10.448 1.00 82.00 79 VAL A O 1
ATOM 624 N N . PHE A 1 80 ? 12.429 2.932 -8.810 1.00 82.19 80 PHE A N 1
ATOM 625 C CA . PHE A 1 80 ? 11.922 4.300 -8.582 1.00 82.19 80 PHE A CA 1
ATOM 626 C C . PHE A 1 80 ? 11.805 5.130 -9.876 1.00 82.19 80 PHE A C 1
ATOM 628 O O . PHE A 1 80 ? 10.907 5.951 -10.022 1.00 82.19 80 PHE A O 1
ATOM 635 N N . CYS A 1 81 ? 12.696 4.900 -10.845 1.00 82.00 81 CYS A N 1
ATOM 636 C CA . CYS A 1 81 ? 12.680 5.589 -12.136 1.00 82.00 81 CYS A CA 1
ATOM 637 C C . CYS A 1 81 ? 11.655 5.063 -13.150 1.00 82.00 81 CYS A C 1
ATOM 639 O O . CYS A 1 81 ? 11.436 5.733 -14.159 1.00 82.00 81 CYS A O 1
ATOM 641 N N . SER A 1 82 ? 11.018 3.919 -12.893 1.00 84.56 82 SER A N 1
ATOM 642 C CA . SER A 1 82 ? 9.924 3.400 -13.720 1.00 84.56 82 SER A CA 1
ATOM 643 C C . SER A 1 82 ? 8.625 4.154 -13.424 1.00 84.56 82 SER A C 1
ATOM 645 O O . SER A 1 82 ? 7.979 4.661 -14.339 1.00 84.56 82 SER A O 1
ATOM 647 N N . HIS A 1 83 ? 8.290 4.317 -12.137 1.00 85.00 83 HIS A N 1
ATOM 648 C CA . HIS A 1 83 ? 7.063 4.983 -11.683 1.00 85.00 83 HIS A CA 1
ATOM 649 C C . HIS A 1 83 ? 7.303 5.929 -10.489 1.00 85.00 83 HIS A C 1
ATOM 651 O O . HIS A 1 83 ? 6.805 5.677 -9.390 1.00 85.00 83 HIS A O 1
ATOM 657 N N . PRO A 1 84 ? 8.004 7.061 -10.684 1.00 84.88 84 PRO A N 1
ATOM 658 C CA . PRO A 1 84 ? 8.470 7.910 -9.582 1.00 84.88 84 PRO A CA 1
ATOM 659 C C . PRO A 1 84 ? 7.335 8.469 -8.721 1.00 84.88 84 PRO A C 1
ATOM 661 O O . PRO A 1 84 ? 7.448 8.498 -7.499 1.00 84.88 84 PRO A O 1
ATOM 664 N N . TRP A 1 85 ? 6.216 8.863 -9.335 1.00 87.06 85 TRP A N 1
ATOM 665 C CA . TRP A 1 85 ? 5.055 9.376 -8.605 1.00 87.06 85 TRP A CA 1
ATOM 666 C C . TRP A 1 85 ? 4.374 8.303 -7.755 1.00 87.06 85 TRP A C 1
ATOM 668 O O . TRP A 1 85 ? 4.062 8.559 -6.595 1.00 87.06 85 TRP A O 1
ATOM 678 N N . LEU A 1 86 ? 4.178 7.100 -8.302 1.00 86.19 86 LEU A N 1
ATOM 679 C CA . LEU A 1 86 ? 3.540 6.003 -7.572 1.00 86.19 86 LEU A CA 1
ATOM 680 C C . LEU A 1 86 ? 4.420 5.550 -6.409 1.00 86.19 86 LEU A C 1
ATOM 682 O O . LEU A 1 86 ? 3.938 5.463 -5.283 1.00 86.19 86 LEU A O 1
ATOM 686 N N . THR A 1 87 ? 5.717 5.334 -6.648 1.00 88.06 87 THR A N 1
ATOM 687 C CA . THR A 1 87 ? 6.654 4.923 -5.596 1.00 88.06 87 THR A CA 1
ATOM 688 C C . THR A 1 87 ? 6.775 5.981 -4.500 1.00 88.06 87 THR A C 1
ATOM 690 O O . THR A 1 87 ? 6.811 5.635 -3.320 1.00 88.06 87 THR A O 1
ATOM 693 N N . TRP A 1 88 ? 6.789 7.269 -4.856 1.00 88.06 88 TRP A N 1
ATOM 694 C CA . TRP A 1 88 ? 6.838 8.355 -3.877 1.00 88.06 88 TRP A CA 1
ATOM 695 C C . TRP A 1 88 ? 5.566 8.427 -3.022 1.00 88.06 88 TRP A C 1
ATOM 697 O O . TRP A 1 88 ? 5.666 8.463 -1.797 1.00 88.06 88 TRP A O 1
ATOM 707 N N . ILE A 1 89 ? 4.378 8.365 -3.637 1.00 89.44 89 ILE A N 1
ATOM 708 C CA . ILE A 1 89 ? 3.098 8.365 -2.907 1.00 89.44 89 ILE A CA 1
ATOM 709 C C . ILE A 1 89 ? 3.015 7.160 -1.968 1.00 89.44 89 ILE A C 1
ATOM 711 O O . ILE A 1 89 ? 2.679 7.325 -0.798 1.00 89.44 89 ILE A O 1
ATOM 715 N N . VAL A 1 90 ? 3.359 5.961 -2.447 1.00 88.69 90 VAL A N 1
ATOM 716 C CA . VAL A 1 90 ? 3.361 4.738 -1.628 1.00 88.69 90 VAL A CA 1
ATOM 717 C C . VAL A 1 90 ? 4.318 4.871 -0.444 1.00 88.69 90 VAL A C 1
ATOM 719 O O . VAL A 1 90 ? 3.949 4.509 0.670 1.00 88.69 90 VAL A O 1
ATOM 722 N N . GLY A 1 91 ? 5.509 5.439 -0.652 1.00 85.31 91 GLY A N 1
ATOM 723 C CA . GLY A 1 91 ? 6.471 5.698 0.420 1.00 85.31 91 GLY A CA 1
ATOM 724 C C . GLY A 1 91 ? 5.955 6.699 1.458 1.00 85.31 91 GLY A C 1
ATOM 725 O O . GLY A 1 91 ? 6.048 6.439 2.656 1.00 85.31 91 GLY A O 1
ATOM 726 N N . CYS A 1 92 ? 5.364 7.814 1.019 1.00 88.25 92 CYS A N 1
ATOM 727 C CA . CYS A 1 92 ? 4.780 8.817 1.911 1.00 88.25 92 CYS A CA 1
ATOM 728 C C . CYS A 1 92 ? 3.594 8.269 2.704 1.00 88.25 92 CYS A C 1
ATOM 730 O O . CYS A 1 92 ? 3.520 8.491 3.910 1.00 88.25 92 CYS A O 1
ATOM 732 N N . VAL A 1 93 ? 2.681 7.546 2.049 1.00 88.12 93 VAL A N 1
ATOM 733 C CA . VAL A 1 93 ? 1.535 6.926 2.722 1.00 88.12 93 VAL A CA 1
ATOM 734 C C . VAL A 1 93 ? 2.022 5.865 3.693 1.00 88.12 93 VAL A C 1
ATOM 736 O O . VAL A 1 93 ? 1.586 5.884 4.835 1.00 88.12 93 VAL A O 1
ATOM 739 N N . GLY A 1 94 ? 2.957 5.002 3.292 1.00 83.94 94 GLY A N 1
ATOM 740 C CA . GLY A 1 94 ? 3.500 3.955 4.154 1.00 83.94 94 GLY A CA 1
ATOM 741 C C . GLY A 1 94 ? 4.169 4.502 5.410 1.00 83.94 94 GLY A C 1
ATOM 742 O O . GLY A 1 94 ? 3.806 4.112 6.515 1.00 83.94 94 GLY A O 1
ATOM 743 N N . LEU A 1 95 ? 5.091 5.458 5.264 1.00 84.62 95 LEU A N 1
ATOM 744 C CA . LEU A 1 95 ? 5.745 6.101 6.410 1.00 84.62 95 LEU A CA 1
ATOM 745 C C . LEU A 1 95 ? 4.756 6.914 7.254 1.00 84.62 95 LEU A C 1
ATOM 747 O O . LEU A 1 95 ? 4.801 6.856 8.478 1.00 84.62 95 LEU A O 1
ATOM 751 N N . GLY A 1 96 ? 3.850 7.656 6.615 1.00 85.25 96 GLY A N 1
ATOM 752 C CA . GLY A 1 96 ? 2.873 8.495 7.305 1.00 85.25 96 GLY A CA 1
ATOM 753 C C . GLY A 1 96 ? 1.852 7.692 8.107 1.00 85.25 96 GLY A C 1
ATOM 754 O O . GLY A 1 96 ? 1.531 8.067 9.230 1.00 85.25 96 GLY A O 1
ATOM 755 N N . THR A 1 97 ? 1.368 6.574 7.565 1.00 84.12 97 THR A N 1
ATOM 756 C CA . THR A 1 97 ? 0.441 5.689 8.285 1.00 84.12 97 THR A CA 1
ATOM 757 C C . THR A 1 97 ? 1.146 4.868 9.355 1.00 84.12 97 THR A C 1
ATOM 759 O O . THR A 1 97 ? 0.582 4.718 10.429 1.00 84.12 97 THR A O 1
ATOM 762 N N . TRP A 1 98 ? 2.389 4.424 9.137 1.00 77.81 98 TRP A N 1
ATOM 763 C CA . TRP A 1 98 ? 3.148 3.701 10.163 1.00 77.81 98 TRP A CA 1
ATOM 764 C C . TRP A 1 98 ? 3.549 4.588 11.348 1.00 77.81 98 TRP A C 1
ATOM 766 O O . TRP A 1 98 ? 3.501 4.149 12.490 1.00 77.81 98 TRP A O 1
ATOM 776 N N . CYS A 1 99 ? 3.971 5.831 11.099 1.00 80.56 99 CYS A N 1
ATOM 777 C CA . CYS A 1 99 ? 4.378 6.753 12.165 1.00 80.56 99 CYS A CA 1
ATOM 778 C C . CYS A 1 99 ? 3.206 7.519 12.800 1.00 80.56 99 CYS A C 1
ATOM 780 O O . CYS A 1 99 ? 3.389 8.127 13.851 1.00 80.56 99 CYS A O 1
ATOM 782 N N . GLY A 1 100 ? 2.046 7.556 12.137 1.00 69.69 100 GLY A N 1
ATOM 783 C CA . GLY A 1 100 ? 0.828 8.209 12.627 1.00 69.69 100 GLY A CA 1
ATOM 784 C C . GLY A 1 100 ? -0.152 7.276 13.345 1.00 69.69 100 GLY A C 1
ATOM 785 O O . GLY A 1 100 ? -1.129 7.771 13.910 1.00 69.69 100 GLY A O 1
ATOM 786 N N . ALA A 1 101 ? 0.092 5.964 13.284 1.00 61.44 101 ALA A N 1
ATOM 787 C CA . ALA A 1 101 ? -0.566 4.922 14.070 1.00 61.44 101 ALA A CA 1
ATOM 788 C C . ALA A 1 101 ? 0.004 4.871 15.497 1.00 61.44 101 ALA A C 1
ATOM 790 O O . ALA A 1 101 ? -0.808 4.711 16.439 1.00 61.44 101 ALA A O 1
#

pLDDT: mean 82.96, std 4.49, range [61.44, 89.44]

Foldseek 3Di:
DDPVDAFALVCLVPPFDAPLVQLVCLQVVLVVLVVVLVVLVVVCVDPVSVVVNVLSVLVNQLSCLQRNVVSVCNRSSPDCSHPVPSVVVSVCSNVCSVVVD

Sequence (101 aa):
CSSVRPIGAEWTTATGEQHLIYGYASIFGGLAYIPCVYACFLERRKACYRIMLWLSFIDIIAIACVWIIFGFLLIEGAVFCSHPWLTWIVGCVGLGTWCGA

Organism: NCBI:txid1317129

InterPro domains:
  IPR019425 7TM GPCR, serpentine receptor class t (Srt) [PF10321] (9-101)
  IPR019425 7TM GPCR, serpentine receptor class t (Srt) [PTHR23021] (1-101)